Protein AF-L7CMK2-F1 (afdb_monomer_lite)

Radius of gyration: 19.4 Å; chains: 1; bounding box: 48×38×44 Å

Structure (mmCIF, N/CA/C/O backbone):
data_AF-L7CMK2-F1
#
_entry.id   AF-L7CMK2-F1
#
loop_
_atom_site.group_PDB
_atom_site.id
_atom_site.type_symbol
_atom_site.label_atom_id
_atom_site.label_alt_id
_atom_site.label_comp_id
_atom_site.label_asym_id
_atom_site.label_entity_id
_atom_site.label_seq_id
_atom_site.pdbx_PDB_ins_code
_atom_site.Cartn_x
_atom_site.Cartn_y
_atom_site.Cartn_z
_atom_site.occupancy
_atom_site.B_iso_or_equiv
_atom_site.auth_seq_id
_atom_site.auth_comp_id
_atom_site.auth_asym_id
_atom_site.auth_atom_id
_atom_site.pdbx_PDB_model_num
ATOM 1 N N . MET A 1 1 ? -21.689 -16.657 1.204 1.00 77.81 1 MET A N 1
ATOM 2 C CA . MET A 1 1 ? -20.597 -16.167 0.329 1.00 77.81 1 MET A CA 1
ATOM 3 C C . MET A 1 1 ? -19.697 -17.302 -0.159 1.00 77.81 1 MET A C 1
ATOM 5 O O . MET A 1 1 ? -19.599 -17.472 -1.362 1.00 77.81 1 MET A O 1
ATOM 9 N N . ARG A 1 2 ? -19.128 -18.139 0.726 1.00 84.31 2 ARG A N 1
ATOM 10 C CA . ARG A 1 2 ? -18.333 -19.327 0.337 1.00 84.31 2 ARG A CA 1
ATOM 11 C C . ARG A 1 2 ? -19.080 -20.311 -0.582 1.00 84.31 2 ARG A C 1
ATOM 13 O O . ARG A 1 2 ? -18.672 -20.472 -1.722 1.00 84.31 2 ARG A O 1
ATOM 20 N N . ALA A 1 3 ? -20.240 -20.811 -0.151 1.00 88.56 3 ALA A N 1
ATOM 21 C CA . ALA A 1 3 ? -21.099 -21.696 -0.957 1.00 88.56 3 ALA A CA 1
ATOM 22 C C . ALA A 1 3 ? -21.624 -21.067 -2.269 1.00 88.56 3 ALA A C 1
ATOM 24 O O . ALA A 1 3 ? -22.120 -21.768 -3.140 1.00 88.56 3 ALA A O 1
ATOM 25 N N . PHE A 1 4 ? -21.535 -19.739 -2.407 1.00 92.62 4 PHE A N 1
ATOM 26 C CA . PHE A 1 4 ? -21.889 -19.044 -3.645 1.00 92.62 4 PHE A CA 1
ATOM 27 C C . PHE A 1 4 ? -20.710 -18.997 -4.628 1.00 92.62 4 PHE A C 1
ATOM 29 O O . PHE A 1 4 ? -20.914 -19.166 -5.822 1.00 92.62 4 PHE A O 1
ATOM 36 N N . LEU A 1 5 ? -19.481 -18.781 -4.139 1.00 92.25 5 LEU A N 1
ATOM 37 C CA . LEU A 1 5 ? -18.285 -18.691 -4.986 1.00 92.25 5 LEU A CA 1
ATOM 38 C C . LEU A 1 5 ? -17.765 -20.053 -5.442 1.00 92.25 5 LEU A C 1
ATOM 40 O O . LEU A 1 5 ? -17.245 -20.149 -6.549 1.00 92.25 5 LEU A O 1
ATOM 44 N N . GLU A 1 6 ? -17.915 -21.083 -4.610 1.00 90.44 6 GLU A N 1
ATOM 45 C CA . GLU A 1 6 ? -17.432 -22.442 -4.878 1.00 90.44 6 GLU A CA 1
ATOM 46 C C . GLU A 1 6 ? -17.850 -22.991 -6.258 1.00 90.44 6 GLU A C 1
ATOM 48 O O . GLU A 1 6 ? -16.964 -23.401 -7.007 1.00 90.44 6 GLU A O 1
ATOM 53 N N . PRO A 1 7 ? -19.132 -22.925 -6.676 1.00 95.06 7 PRO A N 1
ATOM 54 C CA . PRO A 1 7 ? -19.523 -23.391 -8.008 1.00 95.06 7 PRO A CA 1
ATOM 55 C C . PRO A 1 7 ? -19.153 -22.433 -9.157 1.00 95.06 7 PRO A C 1
ATOM 57 O O . PRO A 1 7 ? -19.268 -22.822 -10.316 1.00 95.06 7 PRO A O 1
ATOM 60 N N . ILE A 1 8 ? -18.747 -21.187 -8.878 1.00 96.00 8 ILE A N 1
ATOM 61 C CA . ILE A 1 8 ? -18.506 -20.148 -9.900 1.00 96.00 8 ILE A CA 1
ATOM 62 C C . ILE A 1 8 ? -17.019 -20.045 -10.254 1.00 96.00 8 ILE A C 1
ATOM 64 O O . ILE A 1 8 ? -16.667 -19.931 -11.428 1.00 96.00 8 ILE A O 1
ATOM 68 N N . ASN A 1 9 ? -16.138 -20.023 -9.250 1.00 95.94 9 ASN A N 1
ATOM 69 C CA . ASN A 1 9 ? -14.704 -19.832 -9.449 1.00 95.94 9 ASN A CA 1
ATOM 70 C C . ASN A 1 9 ? -13.893 -20.385 -8.264 1.00 95.94 9 ASN A C 1
ATOM 72 O O . ASN A 1 9 ? -13.937 -19.849 -7.153 1.00 95.94 9 ASN A O 1
ATOM 76 N N . ALA A 1 10 ? -13.094 -21.420 -8.536 1.00 93.81 10 ALA A N 1
ATOM 77 C CA . ALA A 1 10 ? -12.301 -22.116 -7.525 1.00 93.81 10 ALA A CA 1
ATOM 78 C C . ALA A 1 10 ? -11.193 -21.243 -6.903 1.00 93.81 10 ALA A C 1
ATOM 80 O O . ALA A 1 10 ? -10.934 -21.347 -5.705 1.00 93.81 10 ALA A O 1
ATOM 81 N N . GLU A 1 11 ? -10.563 -20.359 -7.682 1.00 92.81 11 GLU A N 1
ATOM 82 C CA . GLU A 1 11 ? -9.520 -19.459 -7.173 1.00 92.81 11 GLU A CA 1
ATOM 83 C C . GLU A 1 11 ? -10.122 -18.341 -6.319 1.00 92.81 11 GLU A C 1
ATOM 85 O O . GLU A 1 11 ? -9.614 -18.056 -5.240 1.00 92.81 11 GLU A O 1
ATOM 90 N N . ALA A 1 12 ? -11.264 -17.773 -6.722 1.00 91.62 12 ALA A N 1
ATOM 91 C CA . ALA A 1 12 ? -11.967 -16.783 -5.903 1.00 91.62 12 ALA A CA 1
ATOM 92 C C . ALA A 1 12 ? -12.431 -17.376 -4.562 1.00 91.62 12 ALA A C 1
ATOM 94 O O . ALA A 1 12 ? -12.341 -16.718 -3.524 1.00 91.62 12 ALA A O 1
ATOM 95 N N . TYR A 1 13 ? -12.900 -18.630 -4.571 1.00 93.06 13 TYR A N 1
ATOM 96 C CA . TYR A 1 13 ? -13.199 -19.370 -3.348 1.00 93.06 13 TYR A CA 1
ATOM 97 C C . TYR A 1 13 ? -11.949 -19.544 -2.476 1.00 93.06 13 TYR A C 1
ATOM 99 O O . TYR A 1 13 ? -12.004 -19.249 -1.280 1.00 93.06 13 TYR A O 1
ATOM 107 N N . ARG A 1 14 ? -10.822 -19.968 -3.067 1.00 92.44 14 ARG A N 1
ATOM 108 C CA . ARG A 1 14 ? -9.560 -20.169 -2.344 1.00 92.44 14 ARG A CA 1
ATOM 109 C C . ARG A 1 14 ? -9.050 -18.869 -1.725 1.00 92.44 14 ARG A C 1
ATOM 111 O O . ARG A 1 14 ? -8.757 -18.870 -0.537 1.00 92.44 14 ARG A O 1
ATOM 118 N N . SER A 1 15 ? -9.043 -17.761 -2.467 1.00 90.31 15 SER A N 1
ATOM 119 C CA . SER A 1 15 ? -8.653 -16.447 -1.939 1.00 90.31 15 SER A CA 1
ATOM 120 C C . SER A 1 15 ? -9.577 -15.966 -0.818 1.00 90.31 15 SER A C 1
ATOM 122 O O . SER A 1 15 ? -9.099 -15.429 0.177 1.00 90.31 15 SER A O 1
ATOM 124 N N . LEU A 1 16 ? -10.898 -16.172 -0.930 1.00 90.44 16 LEU A N 1
ATOM 125 C CA . LEU A 1 16 ? -11.824 -15.830 0.157 1.00 90.44 16 LEU A CA 1
ATOM 126 C C . LEU A 1 16 ? -11.582 -16.696 1.401 1.00 90.44 16 LEU A C 1
ATOM 128 O O . LEU A 1 16 ? -11.745 -16.226 2.526 1.00 90.44 16 LEU A O 1
ATOM 132 N N . HIS A 1 17 ? -11.254 -17.972 1.204 1.00 90.38 17 HIS A N 1
ATOM 133 C CA . HIS A 1 17 ? -10.956 -18.886 2.297 1.00 90.38 17 HIS A CA 1
ATOM 134 C C . HIS A 1 17 ? -9.641 -18.524 2.995 1.00 90.38 17 HIS A C 1
ATOM 136 O O . HIS A 1 17 ? -9.636 -18.438 4.218 1.00 90.38 17 HIS A O 1
ATOM 142 N N . GLU A 1 18 ? -8.585 -18.242 2.227 1.00 90.12 18 GLU A N 1
ATOM 143 C CA . GLU A 1 18 ? -7.277 -17.788 2.715 1.00 90.12 18 GLU A CA 1
ATOM 144 C C . GLU A 1 18 ? -7.386 -16.478 3.501 1.00 90.12 18 GLU A C 1
ATOM 146 O O . GLU A 1 18 ? -6.865 -16.386 4.606 1.00 90.12 18 GLU A O 1
ATOM 151 N N . ALA A 1 19 ? -8.113 -15.489 2.971 1.00 89.06 19 ALA A N 1
ATOM 152 C CA . ALA A 1 19 ? -8.280 -14.200 3.637 1.00 89.06 19 ALA A CA 1
ATOM 153 C C . ALA A 1 19 ? -9.063 -14.298 4.957 1.00 89.06 19 ALA A C 1
ATOM 155 O O . ALA A 1 19 ? -8.867 -13.468 5.838 1.00 89.06 19 ALA A O 1
ATOM 156 N N . GLY A 1 20 ? -9.971 -15.273 5.091 1.00 88.69 20 GLY A N 1
ATOM 157 C CA . GLY A 1 20 ? -10.660 -15.593 6.343 1.00 88.69 20 GLY A CA 1
ATOM 158 C C . GLY A 1 20 ? -11.156 -14.372 7.129 1.00 88.69 20 GLY A C 1
ATOM 159 O O . GLY A 1 20 ? -11.995 -13.600 6.658 1.00 88.69 20 GLY A O 1
ATOM 160 N N . ASP A 1 21 ? -10.636 -14.230 8.347 1.00 86.00 21 ASP A N 1
ATOM 161 C CA . ASP A 1 21 ? -10.965 -13.151 9.278 1.00 86.00 21 ASP A CA 1
ATOM 162 C C . ASP A 1 21 ? -10.253 -11.826 8.980 1.00 86.00 21 ASP A C 1
ATOM 164 O O . ASP A 1 21 ? -10.763 -10.762 9.354 1.00 86.00 21 ASP A O 1
ATOM 168 N N . ASP A 1 22 ? -9.137 -11.867 8.249 1.00 85.88 22 ASP A N 1
ATOM 169 C CA . ASP A 1 22 ? -8.373 -10.677 7.867 1.00 85.88 22 ASP A CA 1
ATOM 170 C C . ASP A 1 22 ? -9.195 -9.759 6.959 1.00 85.88 22 ASP A C 1
ATOM 172 O O . ASP A 1 22 ? -9.088 -8.533 7.039 1.00 85.88 22 ASP A O 1
ATOM 176 N N . LEU A 1 23 ? -10.114 -10.332 6.169 1.00 87.44 23 LEU A N 1
ATOM 177 C CA . LEU A 1 23 ? -11.051 -9.577 5.333 1.00 87.44 23 LEU A CA 1
ATOM 178 C C . LEU A 1 23 ? -11.913 -8.597 6.152 1.00 87.44 23 LEU A C 1
ATOM 180 O O . LEU A 1 23 ? -12.304 -7.540 5.657 1.00 87.44 23 LEU A O 1
ATOM 184 N N . LEU A 1 24 ? -12.213 -8.941 7.408 1.00 88.06 24 LEU A N 1
ATOM 185 C CA . LEU A 1 24 ? -13.028 -8.131 8.316 1.00 88.06 24 LEU A CA 1
ATOM 186 C C . LEU A 1 24 ? -12.192 -7.403 9.376 1.00 88.06 24 LEU A C 1
ATOM 188 O O . LEU A 1 24 ? -12.764 -6.685 10.199 1.00 88.06 24 LEU A O 1
ATOM 192 N N . ALA A 1 25 ? -10.863 -7.538 9.363 1.00 88.56 25 ALA A N 1
ATOM 193 C CA . ALA A 1 25 ? -9.992 -7.002 10.406 1.00 88.56 25 ALA A CA 1
ATOM 194 C C . ALA A 1 25 ? -10.195 -5.496 10.619 1.00 88.56 25 ALA A C 1
ATOM 196 O O . ALA A 1 25 ? -10.406 -5.056 11.748 1.00 88.56 25 ALA A O 1
ATOM 197 N N . LEU A 1 26 ? -10.239 -4.701 9.542 1.00 88.88 26 LEU A N 1
ATOM 198 C CA . LEU A 1 26 ? -10.452 -3.255 9.662 1.00 88.88 26 LEU A CA 1
ATOM 199 C C . LEU A 1 26 ? -11.821 -2.916 10.273 1.00 88.88 26 LEU A C 1
ATOM 201 O O . LEU A 1 26 ? -11.921 -1.993 11.080 1.00 88.88 26 LEU A O 1
ATOM 205 N N . HIS A 1 27 ? -12.864 -3.677 9.933 1.00 88.62 27 HIS A N 1
ATOM 206 C CA . HIS A 1 27 ? -14.195 -3.499 10.515 1.00 88.62 27 HIS A CA 1
ATOM 207 C C . HIS A 1 27 ? -14.213 -3.829 12.012 1.00 88.62 27 HIS A C 1
ATOM 209 O O . HIS A 1 27 ? -14.848 -3.119 12.791 1.00 88.62 27 HIS A O 1
ATOM 215 N N . ARG A 1 28 ? -13.463 -4.855 12.429 1.00 89.56 28 ARG A N 1
ATOM 216 C CA . ARG A 1 28 ? -13.341 -5.273 13.835 1.00 89.56 28 ARG A CA 1
ATOM 217 C C . ARG A 1 28 ? -12.590 -4.259 14.707 1.00 89.56 28 ARG A C 1
ATOM 219 O O . ARG A 1 28 ? -12.788 -4.244 15.918 1.00 89.56 28 ARG A O 1
ATOM 226 N N . LEU A 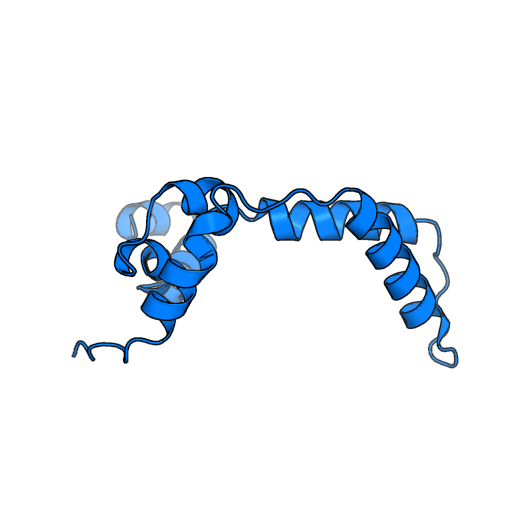1 29 ? -11.778 -3.370 14.125 1.00 89.94 29 LEU A N 1
ATOM 227 C CA . LEU A 1 29 ? -11.059 -2.330 14.879 1.00 89.94 29 LEU A CA 1
ATOM 228 C C . LEU A 1 29 ? -11.973 -1.230 15.444 1.00 89.94 29 LEU A C 1
ATOM 230 O O . LEU A 1 29 ? -11.529 -0.487 16.327 1.00 89.94 29 LEU A O 1
ATOM 234 N N . ASN A 1 30 ? -13.227 -1.155 14.974 1.00 87.19 30 ASN A N 1
ATOM 235 C CA . ASN A 1 30 ? -14.252 -0.200 15.406 1.00 87.19 30 ASN A CA 1
ATOM 236 C C . ASN A 1 30 ? -13.773 1.267 15.360 1.00 87.19 30 ASN A C 1
ATOM 238 O O . ASN A 1 30 ? -13.964 2.046 16.295 1.00 87.19 30 ASN A O 1
ATOM 242 N N . VAL A 1 31 ? -13.091 1.628 14.271 1.00 87.81 31 VAL A N 1
ATOM 243 C CA . VAL A 1 31 ? -12.614 2.990 13.989 1.00 87.81 31 VAL A CA 1
ATOM 244 C C . VAL A 1 31 ? -13.617 3.744 13.103 1.00 87.81 31 VAL A C 1
ATOM 246 O O . VAL A 1 31 ? -14.429 3.109 12.427 1.00 87.81 31 VAL A O 1
ATOM 249 N N . PRO A 1 32 ? -13.574 5.090 13.050 1.00 87.94 32 PRO A N 1
ATOM 250 C CA . PRO A 1 32 ? -14.456 5.858 12.176 1.00 87.94 32 PRO A CA 1
ATOM 251 C C . PRO A 1 32 ? -14.389 5.406 10.710 1.00 87.94 32 PRO A C 1
ATOM 253 O O . PRO A 1 32 ? -13.312 5.281 10.122 1.00 87.94 32 PRO A O 1
ATOM 256 N N . SER A 1 33 ? -15.557 5.246 10.085 1.00 89.25 33 SER A N 1
ATOM 257 C CA . SER A 1 33 ? -15.691 4.762 8.702 1.00 89.25 33 SER A CA 1
ATOM 258 C C . SER A 1 33 ? -15.117 5.714 7.644 1.00 89.25 33 SER A C 1
ATOM 260 O O . SER A 1 33 ? -14.971 5.343 6.482 1.00 89.25 33 SER A O 1
ATOM 262 N N . THR A 1 34 ? -14.727 6.931 8.027 1.00 90.75 34 THR A N 1
ATOM 263 C CA . THR A 1 34 ? -14.071 7.910 7.145 1.00 90.75 34 THR A CA 1
ATOM 264 C C . THR A 1 34 ? -12.748 7.398 6.568 1.00 90.75 34 THR A C 1
ATOM 266 O O . THR A 1 34 ? -12.410 7.753 5.432 1.00 90.75 34 THR A O 1
ATOM 269 N N . LEU A 1 35 ? -12.049 6.522 7.302 1.00 91.44 35 LEU A N 1
ATOM 270 C CA . LEU A 1 35 ? -10.827 5.841 6.862 1.00 91.44 35 LEU A CA 1
ATOM 271 C C . LEU A 1 35 ? -11.108 4.728 5.836 1.00 91.44 35 LEU A C 1
ATOM 273 O O . LEU A 1 35 ? -10.267 4.464 4.973 1.00 91.44 35 LEU A O 1
ATOM 277 N N . HIS A 1 36 ? -12.299 4.111 5.869 1.00 90.88 36 HIS A N 1
ATOM 278 C CA . HIS A 1 36 ? -12.656 2.983 4.998 1.00 90.88 36 HIS A CA 1
ATOM 279 C C . HIS A 1 36 ? -12.543 3.335 3.515 1.00 90.88 36 HIS A C 1
ATOM 281 O O . HIS A 1 36 ? -12.089 2.512 2.727 1.00 90.88 36 HIS A O 1
ATOM 287 N N . ARG A 1 37 ? -12.874 4.577 3.132 1.00 90.62 37 ARG A N 1
ATOM 288 C CA . ARG A 1 37 ? -12.770 5.042 1.739 1.00 90.62 37 ARG A CA 1
ATOM 289 C C . ARG A 1 37 ? -11.374 4.833 1.147 1.00 90.62 37 ARG A C 1
ATOM 291 O O . ARG A 1 37 ? -11.257 4.612 -0.051 1.00 90.62 37 ARG A O 1
ATOM 298 N N . SER A 1 38 ? -10.328 4.975 1.960 1.00 91.19 38 SER A N 1
ATOM 299 C CA . SER A 1 38 ? -8.946 4.766 1.518 1.00 91.19 38 SER A CA 1
ATOM 300 C C . SER A 1 38 ? -8.463 3.350 1.827 1.00 91.19 38 SER A C 1
ATOM 302 O O . SER A 1 38 ? -7.877 2.728 0.950 1.00 91.19 38 SER A O 1
ATOM 304 N N . LEU A 1 39 ? -8.739 2.839 3.032 1.00 91.38 39 LEU A N 1
ATOM 305 C CA . LEU A 1 39 ? -8.157 1.591 3.542 1.00 91.38 39 LEU A CA 1
ATOM 306 C C . LEU A 1 39 ? -8.859 0.306 3.074 1.00 91.38 39 LEU A C 1
ATOM 308 O O . LEU A 1 39 ? -8.223 -0.738 3.059 1.00 91.38 39 LEU A O 1
ATOM 312 N N . LEU A 1 40 ? -10.134 0.364 2.672 1.00 90.75 40 LEU A N 1
ATOM 313 C CA . LEU A 1 40 ? -10.843 -0.776 2.059 1.00 90.75 40 LEU A CA 1
ATOM 314 C C . LEU A 1 40 ? -10.745 -0.781 0.530 1.00 90.75 40 LEU A C 1
ATOM 316 O O . LEU A 1 40 ? -11.421 -1.557 -0.138 1.00 90.75 40 LEU A O 1
ATOM 320 N N . SER A 1 41 ? -9.938 0.115 -0.035 1.00 89.19 41 SER A N 1
ATOM 321 C CA . SER A 1 41 ? -9.682 0.170 -1.468 1.00 89.19 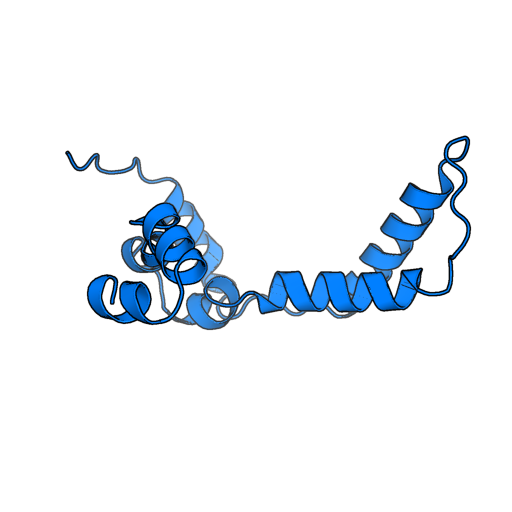41 SER A CA 1
ATOM 322 C C . SER A 1 41 ? -8.213 -0.102 -1.742 1.00 89.19 41 SER A C 1
ATOM 324 O O . SER A 1 41 ? -7.339 0.306 -0.981 1.00 89.19 41 SER A O 1
ATOM 326 N N . THR A 1 42 ? -7.926 -0.690 -2.892 1.00 90.88 42 THR A N 1
ATOM 327 C CA . THR A 1 42 ? -6.563 -0.868 -3.401 1.00 90.88 42 THR A CA 1
ATOM 328 C C . THR A 1 42 ? -6.033 0.382 -4.109 1.00 90.88 42 THR A C 1
ATOM 330 O O . THR A 1 42 ? -4.868 0.422 -4.496 1.00 90.88 42 THR A O 1
ATOM 333 N N . ASN A 1 43 ? -6.838 1.449 -4.216 1.00 90.69 43 ASN A N 1
ATOM 334 C CA . ASN A 1 43 ? -6.515 2.668 -4.964 1.00 90.69 43 ASN A CA 1
ATOM 335 C C . ASN A 1 43 ? -5.171 3.295 -4.581 1.00 90.69 43 ASN A C 1
ATOM 337 O O . ASN A 1 43 ? -4.484 3.822 -5.453 1.00 90.69 43 ASN A O 1
ATOM 341 N N . ALA A 1 44 ? -4.802 3.298 -3.297 1.00 90.69 44 ALA A N 1
ATOM 342 C CA . ALA A 1 44 ? -3.534 3.881 -2.854 1.00 90.69 44 ALA A CA 1
ATOM 343 C C . ALA A 1 44 ? -2.324 3.119 -3.426 1.00 90.69 44 ALA A C 1
ATOM 345 O O . ALA A 1 44 ? -1.326 3.729 -3.805 1.00 90.69 44 ALA A O 1
ATOM 346 N N . ILE A 1 45 ? -2.442 1.797 -3.547 1.00 92.62 45 ILE A N 1
ATOM 347 C CA . ILE A 1 45 ? -1.400 0.912 -4.071 1.00 92.62 45 ILE A CA 1
ATOM 348 C C . ILE A 1 45 ? -1.423 0.937 -5.605 1.00 92.62 45 ILE A C 1
ATOM 350 O O . ILE A 1 45 ? -0.403 1.183 -6.249 1.00 92.62 45 ILE A O 1
ATOM 354 N N . GLU A 1 46 ? -2.603 0.764 -6.200 1.00 94.50 46 GLU A N 1
ATOM 355 C CA . GLU A 1 46 ? -2.789 0.697 -7.651 1.00 94.50 46 GLU A CA 1
ATOM 356 C C . GLU A 1 46 ? -2.413 2.000 -8.353 1.00 94.50 46 GLU A C 1
ATOM 358 O O . GLU A 1 46 ? -1.671 1.969 -9.334 1.00 94.50 46 GLU A O 1
ATOM 363 N N . ASN A 1 47 ? -2.860 3.156 -7.845 1.00 93.25 47 ASN A N 1
ATOM 364 C CA . ASN A 1 47 ? -2.514 4.442 -8.456 1.00 93.25 47 ASN A CA 1
ATOM 365 C C . ASN A 1 47 ? -1.014 4.731 -8.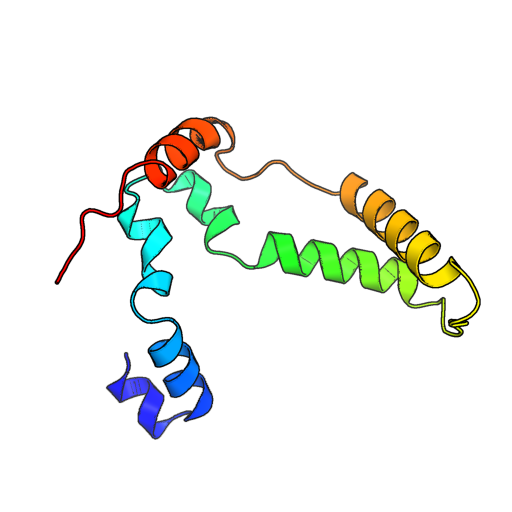351 1.00 93.25 47 ASN A C 1
ATOM 367 O O . ASN A 1 47 ? -0.431 5.265 -9.297 1.00 93.25 47 ASN A O 1
ATOM 371 N N . SER A 1 48 ? -0.385 4.359 -7.233 1.00 93.88 48 SER A N 1
ATOM 372 C CA . SER A 1 48 ? 1.062 4.496 -7.053 1.00 93.88 48 SER A CA 1
ATOM 373 C C . SER A 1 48 ? 1.807 3.677 -8.104 1.00 93.88 48 SER A C 1
ATOM 375 O O . SER A 1 48 ? 2.564 4.242 -8.895 1.00 93.88 48 SER A O 1
ATOM 377 N N . PHE A 1 49 ? 1.510 2.378 -8.219 1.00 94.75 49 PHE A N 1
ATOM 378 C CA . PHE A 1 49 ? 2.151 1.520 -9.219 1.00 94.75 49 PHE A CA 1
ATOM 379 C C . PHE A 1 49 ? 1.833 1.922 -10.658 1.00 94.75 49 PHE A C 1
ATOM 381 O O . PHE A 1 49 ? 2.716 1.859 -11.514 1.00 94.75 49 PHE A O 1
ATOM 388 N N . LEU A 1 50 ? 0.608 2.362 -10.948 1.00 95.25 50 LEU A N 1
ATOM 389 C CA . LEU A 1 50 ? 0.227 2.847 -12.272 1.00 95.25 50 LEU A CA 1
ATOM 390 C C . LEU A 1 50 ? 1.087 4.045 -12.691 1.00 95.25 50 LEU A C 1
ATOM 392 O O . LEU A 1 50 ? 1.617 4.071 -13.804 1.00 95.25 50 LEU A O 1
ATOM 396 N N . ASN A 1 51 ? 1.258 5.022 -11.800 1.00 95.25 51 ASN A N 1
ATOM 397 C CA . ASN A 1 51 ? 2.062 6.209 -12.078 1.00 95.25 51 ASN A CA 1
ATOM 398 C C . ASN A 1 51 ? 3.555 5.876 -12.185 1.00 95.25 51 ASN A C 1
ATOM 400 O O . ASN A 1 51 ? 4.204 6.318 -13.135 1.00 95.25 51 ASN A O 1
ATOM 404 N N . THR A 1 52 ? 4.084 5.031 -11.296 1.00 96.00 52 THR A N 1
ATOM 405 C CA . THR A 1 52 ? 5.468 4.544 -11.380 1.00 96.00 52 THR A CA 1
ATOM 406 C C . THR A 1 52 ? 5.721 3.812 -12.702 1.00 96.00 52 THR A C 1
ATOM 408 O O . THR A 1 52 ? 6.676 4.131 -13.411 1.00 96.00 52 THR A O 1
ATOM 411 N N . ARG A 1 53 ? 4.831 2.897 -13.112 1.00 95.06 53 ARG A N 1
ATOM 412 C CA . ARG A 1 53 ? 4.938 2.171 -14.393 1.00 95.06 53 ARG A CA 1
ATOM 413 C C . ARG A 1 53 ? 4.925 3.105 -15.598 1.00 95.06 53 ARG A C 1
ATOM 415 O O . ARG A 1 53 ? 5.689 2.881 -16.531 1.00 95.06 53 ARG A O 1
ATOM 422 N N . ARG A 1 54 ? 4.111 4.166 -15.587 1.00 94.38 54 ARG A N 1
ATOM 423 C CA . ARG A 1 54 ? 4.105 5.173 -16.667 1.00 94.38 54 ARG A CA 1
ATOM 424 C C . ARG A 1 54 ? 5.454 5.879 -16.811 1.00 94.38 54 ARG A C 1
ATOM 426 O O . ARG A 1 54 ? 5.870 6.143 -17.934 1.00 94.38 54 ARG A O 1
ATOM 433 N N . LYS A 1 55 ? 6.142 6.160 -15.699 1.00 93.81 55 LYS A N 1
ATOM 434 C CA . LYS A 1 55 ? 7.471 6.797 -15.702 1.00 93.81 55 LYS A CA 1
ATOM 435 C C . LYS A 1 55 ? 8.570 5.829 -16.150 1.00 93.81 55 LYS A C 1
ATOM 437 O O . LYS A 1 55 ? 9.458 6.226 -16.895 1.00 93.81 55 LYS A O 1
ATOM 442 N N . LEU A 1 56 ? 8.474 4.559 -15.758 1.00 94.75 56 LEU A N 1
ATOM 443 C CA . LEU A 1 56 ? 9.435 3.515 -16.134 1.00 94.75 56 LEU A CA 1
ATOM 444 C C . LEU A 1 56 ? 9.216 2.941 -17.540 1.00 94.75 56 LEU A C 1
ATOM 446 O O . LEU A 1 56 ? 10.142 2.380 -18.111 1.00 94.75 56 LEU A O 1
ATOM 450 N N . GLY A 1 57 ? 8.023 3.080 -18.124 1.00 93.06 57 GLY A N 1
ATOM 451 C CA . GLY A 1 57 ? 7.612 2.341 -19.325 1.00 93.06 57 GLY A CA 1
ATOM 452 C C . GLY A 1 57 ? 8.434 2.590 -20.596 1.00 93.06 57 GLY A C 1
ATOM 453 O O . GLY A 1 57 ? 8.311 1.827 -21.549 1.00 93.06 57 GLY A O 1
ATOM 454 N N . ARG A 1 58 ? 9.276 3.632 -20.629 1.00 90.81 58 ARG A N 1
ATOM 455 C CA . ARG A 1 58 ? 10.208 3.902 -21.744 1.00 90.81 58 ARG A CA 1
ATOM 456 C C . ARG A 1 58 ? 11.633 3.402 -21.482 1.00 90.81 58 ARG A C 1
ATOM 458 O O . ARG A 1 58 ? 12.454 3.412 -22.394 1.00 90.81 58 ARG A O 1
ATOM 465 N N . VAL A 1 59 ? 11.930 2.965 -20.261 1.00 92.56 59 VAL A N 1
ATOM 466 C CA . VAL A 1 59 ? 13.219 2.390 -19.868 1.00 92.56 59 VAL A CA 1
ATOM 467 C C . VAL A 1 59 ? 13.138 0.886 -20.098 1.00 92.56 59 VAL A C 1
ATOM 469 O O . VAL A 1 59 ? 12.653 0.135 -19.261 1.00 92.56 59 VAL A O 1
ATOM 472 N N . THR A 1 60 ? 13.558 0.444 -21.280 1.00 91.81 60 THR A N 1
ATOM 473 C CA . THR A 1 60 ? 13.385 -0.951 -21.723 1.00 91.81 60 THR A CA 1
ATOM 474 C C . THR A 1 60 ? 14.630 -1.813 -21.539 1.00 91.81 60 THR A C 1
ATOM 476 O O . THR A 1 60 ? 14.562 -3.030 -21.690 1.00 91.81 60 THR A O 1
ATOM 479 N N . ARG A 1 61 ? 15.773 -1.206 -21.204 1.00 93.06 61 ARG A N 1
ATOM 480 C CA . ARG A 1 61 ? 17.047 -1.907 -21.026 1.00 93.06 61 ARG A CA 1
ATOM 481 C C . ARG A 1 61 ? 17.598 -1.670 -19.628 1.00 93.06 61 ARG A C 1
ATOM 483 O O . ARG A 1 61 ? 18.224 -0.645 -19.370 1.00 93.06 61 ARG A O 1
ATOM 490 N N . PHE A 1 62 ? 17.411 -2.655 -18.759 1.00 94.00 62 PHE A N 1
ATOM 491 C CA . PHE A 1 62 ? 18.037 -2.704 -17.443 1.00 94.00 62 PHE A CA 1
ATOM 492 C C . PHE A 1 62 ? 19.304 -3.557 -17.499 1.00 94.00 62 PHE A C 1
ATOM 494 O O . PHE A 1 62 ? 19.343 -4.582 -18.177 1.00 94.00 62 PHE A O 1
ATOM 501 N N . ARG A 1 63 ? 20.351 -3.101 -16.813 1.00 95.12 63 ARG A N 1
ATOM 502 C CA . ARG A 1 63 ? 21.648 -3.774 -16.721 1.00 95.12 63 ARG A CA 1
ATOM 503 C C . ARG A 1 63 ? 21.888 -4.158 -15.270 1.00 95.12 63 ARG A C 1
ATOM 505 O O . ARG A 1 63 ? 21.923 -3.265 -14.422 1.00 95.12 63 ARG A O 1
ATOM 512 N N . ALA A 1 64 ? 22.001 -5.456 -15.001 1.00 93.62 64 ALA A N 1
ATOM 513 C CA . ALA A 1 64 ? 22.111 -5.998 -13.646 1.00 93.62 64 ALA A CA 1
ATOM 514 C C . ALA A 1 64 ? 23.397 -5.543 -12.938 1.00 93.62 64 ALA A C 1
ATOM 516 O O . ALA A 1 64 ? 23.424 -5.398 -11.723 1.00 93.62 64 ALA A O 1
ATOM 517 N N . GLU A 1 65 ? 24.441 -5.254 -13.712 1.00 96.94 65 GLU A N 1
ATOM 518 C CA . GLU A 1 65 ? 25.726 -4.735 -13.255 1.00 96.94 65 GLU A CA 1
ATOM 519 C C . GLU A 1 65 ? 25.702 -3.242 -12.868 1.00 96.94 65 GLU A C 1
ATOM 521 O O . GLU A 1 65 ? 26.730 -2.686 -12.489 1.00 96.94 65 GLU A O 1
ATOM 526 N N . THR A 1 66 ? 24.550 -2.568 -12.971 1.00 96.12 66 THR A N 1
ATOM 527 C CA . THR A 1 66 ? 24.397 -1.140 -12.653 1.00 96.12 66 THR A CA 1
ATOM 528 C C . THR A 1 66 ? 23.297 -0.904 -11.622 1.00 96.12 66 THR A C 1
ATOM 530 O O . THR A 1 66 ? 22.348 -1.673 -11.510 1.00 96.12 66 THR A O 1
ATOM 533 N N . ASP A 1 67 ? 23.350 0.237 -10.940 1.00 96.44 67 ASP A N 1
ATOM 534 C CA . ASP A 1 67 ? 22.305 0.692 -10.014 1.00 96.44 67 ASP A CA 1
ATOM 535 C C . ASP A 1 67 ? 21.131 1.416 -10.712 1.00 96.44 67 ASP A C 1
ATOM 537 O O . ASP A 1 67 ? 20.244 1.972 -10.057 1.00 96.44 67 ASP A O 1
ATOM 541 N N . GLN A 1 68 ? 21.099 1.413 -12.050 1.00 95.31 68 GLN A N 1
ATOM 542 C CA . GLN A 1 68 ? 20.138 2.187 -12.839 1.00 95.31 68 GLN A CA 1
ATOM 543 C C . GLN A 1 68 ? 18.690 1.773 -12.575 1.00 95.31 68 GLN A C 1
ATOM 545 O O . GLN A 1 68 ? 17.817 2.636 -12.554 1.00 95.31 68 GLN A O 1
ATOM 550 N N . ALA A 1 69 ? 18.421 0.486 -12.330 1.00 94.38 69 ALA A N 1
ATOM 551 C CA . ALA A 1 69 ? 17.075 0.020 -11.989 1.00 94.38 69 ALA A CA 1
ATOM 552 C C . ALA A 1 69 ? 16.554 0.697 -10.711 1.00 94.38 69 ALA A C 1
ATOM 554 O O . ALA A 1 69 ? 15.457 1.256 -10.707 1.00 94.38 69 ALA A O 1
ATOM 555 N N . THR A 1 70 ? 17.379 0.728 -9.662 1.00 95.62 70 THR A N 1
ATOM 556 C CA . THR A 1 70 ? 17.059 1.394 -8.396 1.00 95.62 70 THR A CA 1
ATOM 557 C C . THR A 1 70 ? 16.891 2.896 -8.595 1.00 95.6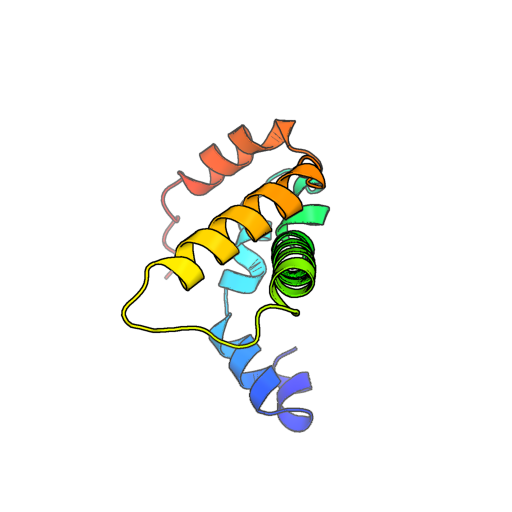2 70 THR A 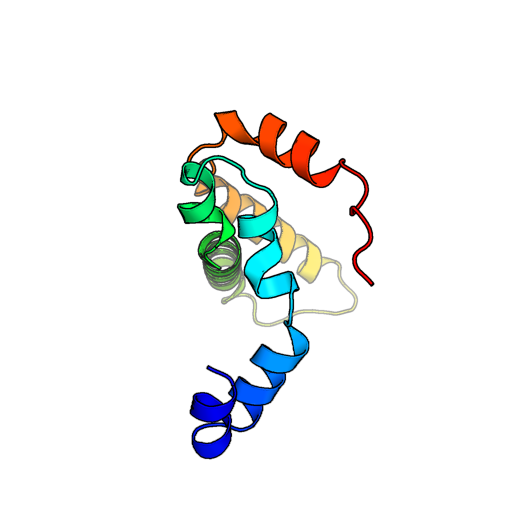C 1
ATOM 559 O O . THR A 1 70 ? 15.894 3.452 -8.148 1.00 95.62 70 THR A O 1
ATOM 562 N N . ARG A 1 71 ? 17.796 3.556 -9.333 1.00 95.81 71 ARG A N 1
ATOM 563 C CA . ARG A 1 71 ? 17.707 5.005 -9.605 1.00 95.81 71 ARG A CA 1
ATOM 564 C C . ARG A 1 71 ? 16.430 5.385 -10.348 1.00 95.81 71 ARG A C 1
ATOM 566 O O . ARG A 1 71 ? 15.762 6.345 -9.967 1.00 95.81 71 ARG A O 1
ATOM 573 N N . TRP A 1 72 ? 16.081 4.633 -11.390 1.00 96.44 72 TRP A N 1
ATOM 574 C CA . TRP A 1 72 ? 14.858 4.857 -12.154 1.00 96.44 72 TRP A CA 1
ATOM 575 C C . TRP A 1 72 ? 13.611 4.620 -11.310 1.00 96.44 72 TRP A C 1
ATOM 577 O O . TRP A 1 72 ? 12.673 5.413 -11.389 1.00 96.44 72 TRP A O 1
ATOM 587 N N . LEU A 1 73 ? 13.607 3.577 -10.476 1.00 95.75 73 LEU A N 1
ATOM 588 C CA . LEU A 1 73 ? 12.516 3.321 -9.541 1.00 95.75 73 LEU A CA 1
ATOM 589 C C . LEU A 1 73 ? 12.374 4.461 -8.524 1.00 95.75 73 LEU A C 1
ATOM 591 O O . LEU A 1 73 ? 11.269 4.969 -8.349 1.00 95.75 73 LEU A O 1
ATOM 595 N N . SER A 1 74 ? 13.473 4.908 -7.911 1.00 96.56 74 SER A N 1
ATOM 596 C CA . SER A 1 74 ? 13.476 6.045 -6.984 1.00 96.56 74 SER A CA 1
ATOM 597 C C . SER A 1 74 ? 12.934 7.309 -7.647 1.00 96.56 74 SER A C 1
ATOM 599 O O . SER A 1 74 ? 12.039 7.946 -7.101 1.00 96.56 74 SER A O 1
ATOM 601 N N . TYR A 1 75 ? 13.405 7.640 -8.853 1.00 96.50 75 TYR A N 1
ATOM 602 C CA . TYR A 1 75 ? 12.878 8.762 -9.632 1.00 96.50 75 TYR A CA 1
ATOM 603 C C . TYR A 1 75 ? 11.369 8.624 -9.885 1.00 96.50 75 TYR A C 1
ATOM 605 O O . TYR A 1 75 ? 10.605 9.554 -9.636 1.00 96.50 75 TYR A O 1
ATOM 613 N N . ALA A 1 76 ? 10.922 7.457 -10.352 1.00 96.38 76 ALA A N 1
ATOM 614 C CA . ALA A 1 76 ? 9.523 7.215 -10.675 1.00 96.38 76 ALA A CA 1
ATOM 615 C C . ALA A 1 76 ? 8.606 7.285 -9.441 1.00 96.38 76 ALA A C 1
ATOM 617 O O . ALA A 1 76 ? 7.471 7.750 -9.558 1.00 96.38 76 ALA A O 1
ATOM 618 N N . LEU A 1 77 ? 9.084 6.848 -8.272 1.00 96.12 77 LEU A N 1
ATOM 619 C CA . LEU A 1 77 ? 8.370 6.962 -6.999 1.00 96.12 77 LEU A CA 1
ATOM 620 C C . LEU A 1 77 ? 8.289 8.415 -6.520 1.00 96.12 77 LEU A C 1
ATOM 622 O O . LEU A 1 77 ? 7.194 8.865 -6.199 1.00 96.12 77 LEU A O 1
ATOM 626 N N . LEU A 1 78 ? 9.394 9.169 -6.564 1.00 96.69 78 LEU A N 1
ATOM 627 C CA . LEU A 1 78 ? 9.407 10.603 -6.228 1.00 96.69 78 LEU A CA 1
ATOM 628 C C . LEU A 1 78 ? 8.473 11.414 -7.137 1.00 96.69 78 LEU A C 1
ATOM 630 O O . LEU A 1 78 ? 7.820 12.361 -6.708 1.00 96.69 78 LEU A O 1
ATOM 634 N N . GLU A 1 79 ? 8.383 11.041 -8.412 1.00 96.06 79 GLU A N 1
ATOM 635 C CA . GLU A 1 79 ? 7.443 11.651 -9.350 1.00 96.06 79 GLU A CA 1
ATOM 636 C C . GLU A 1 79 ? 5.985 11.282 -9.057 1.00 96.06 79 GLU A C 1
ATOM 638 O O . GLU A 1 79 ? 5.104 12.131 -9.197 1.00 96.06 79 GLU A O 1
ATOM 643 N N . ALA A 1 80 ? 5.714 10.035 -8.663 1.00 95.25 80 ALA A N 1
ATOM 644 C CA . ALA A 1 80 ? 4.372 9.598 -8.283 1.00 95.25 80 ALA A CA 1
ATOM 645 C C . ALA A 1 80 ? 3.900 10.278 -6.986 1.00 95.25 80 ALA A C 1
ATOM 647 O O . ALA A 1 80 ? 2.745 10.701 -6.907 1.00 95.25 80 ALA A O 1
ATOM 648 N N . GLU A 1 81 ? 4.804 10.441 -6.016 1.00 95.44 81 GLU A N 1
ATOM 649 C CA . GLU A 1 81 ? 4.544 11.051 -4.708 1.00 95.44 81 GLU A CA 1
ATOM 650 C C . GLU A 1 81 ? 3.966 12.464 -4.820 1.00 95.44 81 GLU A C 1
ATOM 652 O O . GLU A 1 81 ? 3.045 12.822 -4.088 1.00 95.44 81 GLU A O 1
ATOM 657 N N . LYS A 1 82 ? 4.421 13.251 -5.803 1.00 94.94 82 LYS A N 1
ATOM 658 C CA . LYS A 1 82 ? 3.909 14.611 -6.060 1.00 94.94 82 LYS A CA 1
ATOM 659 C C . LYS A 1 82 ? 2.397 14.659 -6.310 1.00 94.94 82 LYS A C 1
ATOM 661 O O . LYS A 1 82 ? 1.781 15.703 -6.120 1.00 94.94 82 LYS A O 1
ATOM 666 N N . GLY A 1 83 ? 1.799 13.554 -6.761 1.00 92.50 83 GLY A N 1
ATOM 667 C CA . GLY A 1 83 ? 0.360 13.433 -6.996 1.00 92.50 83 GLY A CA 1
ATOM 668 C C . GLY A 1 83 ? -0.434 12.883 -5.809 1.00 92.50 83 GLY A C 1
ATOM 669 O O . GLY A 1 83 ? -1.657 12.744 -5.914 1.00 92.50 83 GLY A O 1
ATOM 670 N N . PHE A 1 84 ? 0.221 12.526 -4.702 1.00 93.12 84 PHE A N 1
ATOM 671 C CA . PHE A 1 84 ? -0.446 11.896 -3.571 1.00 93.12 84 PHE A CA 1
ATOM 672 C C . PHE A 1 84 ? -1.356 12.874 -2.838 1.00 93.12 84 PHE A C 1
ATOM 674 O O . PHE A 1 84 ? -1.057 14.050 -2.632 1.00 93.12 84 PHE A O 1
ATOM 681 N N . ARG A 1 85 ? -2.508 12.351 -2.422 1.00 92.25 85 ARG A N 1
ATOM 682 C CA . ARG A 1 85 ? -3.462 13.055 -1.570 1.00 92.25 85 ARG A CA 1
ATOM 683 C C . ARG A 1 85 ? -3.429 12.432 -0.188 1.00 92.25 85 ARG A C 1
ATOM 685 O O . ARG A 1 85 ? -3.136 11.247 -0.039 1.00 92.25 85 ARG A O 1
ATOM 692 N N . ARG A 1 86 ? -3.777 13.225 0.824 1.00 93.31 86 ARG A N 1
ATOM 693 C CA . ARG A 1 86 ? -3.965 12.698 2.176 1.00 93.31 86 ARG A CA 1
ATOM 694 C C . ARG A 1 86 ? -5.049 11.623 2.176 1.00 93.31 86 ARG A C 1
ATOM 696 O O . ARG A 1 86 ? -6.039 11.728 1.451 1.00 93.31 86 ARG A O 1
ATOM 703 N N . ILE A 1 87 ? -4.865 10.630 3.039 1.00 92.62 87 ILE A N 1
ATOM 704 C CA . ILE A 1 87 ? -5.877 9.616 3.329 1.00 92.62 87 ILE A CA 1
ATOM 705 C C . ILE A 1 87 ? -7.171 10.303 3.786 1.00 92.62 87 ILE A C 1
ATOM 707 O O . ILE A 1 87 ? -7.153 11.258 4.570 1.00 92.62 87 ILE A O 1
ATOM 711 N N . SER A 1 88 ? -8.305 9.813 3.292 1.00 93.38 88 SER A N 1
ATOM 712 C CA . SER A 1 88 ? -9.618 10.264 3.755 1.00 93.38 88 SER A CA 1
ATOM 713 C C . SER A 1 88 ? -9.742 10.017 5.258 1.00 93.38 88 SER A C 1
ATOM 715 O O . SER A 1 88 ? -9.516 8.902 5.712 1.00 93.38 88 SER A O 1
ATOM 717 N N . GLY A 1 89 ? -10.081 11.049 6.034 1.00 93.50 89 GLY A N 1
ATOM 718 C CA . GLY A 1 89 ? -10.162 10.929 7.492 1.00 93.50 89 GLY A CA 1
ATOM 719 C C . GLY A 1 89 ? -8.805 10.808 8.194 1.00 93.50 89 GLY A C 1
ATOM 720 O O . GLY A 1 89 ? -8.757 10.284 9.302 1.00 93.50 89 GLY A O 1
ATOM 721 N N . HIS A 1 90 ? -7.707 11.294 7.593 1.00 94.88 90 HIS A N 1
ATOM 722 C CA . HIS A 1 90 ? -6.350 11.179 8.155 1.00 94.88 90 HIS A CA 1
ATOM 723 C C . HIS A 1 90 ? -6.200 11.673 9.609 1.00 94.88 90 HIS A C 1
ATOM 725 O O . HIS A 1 90 ? -5.292 11.238 10.311 1.00 94.88 90 HIS A O 1
ATOM 731 N N . SER A 1 91 ? -7.070 12.571 10.082 1.00 95.75 91 SER A N 1
ATOM 732 C CA . SER A 1 91 ? -7.105 13.023 11.480 1.00 95.75 91 SER A CA 1
ATOM 733 C C . SER A 1 91 ? -7.386 11.894 12.478 1.00 95.75 91 SER A C 1
ATOM 735 O O . SER A 1 91 ? -7.012 12.013 13.638 1.00 95.75 91 SER A O 1
ATOM 737 N N . PHE A 1 92 ? -8.008 10.796 12.036 1.00 94.69 92 PHE A N 1
ATOM 738 C CA . PHE A 1 92 ? -8.318 9.618 12.851 1.00 94.69 92 PHE A CA 1
ATOM 739 C C . PHE A 1 92 ? -7.239 8.527 12.794 1.00 94.69 92 PHE A C 1
ATOM 741 O O . PHE A 1 92 ? -7.397 7.483 13.426 1.00 94.69 92 PHE A O 1
ATOM 748 N N . LEU A 1 93 ? -6.127 8.744 12.078 1.00 94.88 93 LEU A N 1
ATOM 749 C CA . LEU A 1 93 ? -5.009 7.792 12.065 1.00 94.88 93 LEU A CA 1
ATOM 750 C C . LEU A 1 93 ? -4.461 7.477 13.470 1.00 94.88 93 LEU A C 1
ATOM 752 O O . LEU A 1 93 ? -4.204 6.303 13.724 1.00 94.88 93 LEU A O 1
ATOM 756 N N . PRO A 1 94 ? -4.346 8.433 14.417 1.00 94.88 94 PRO A N 1
ATOM 757 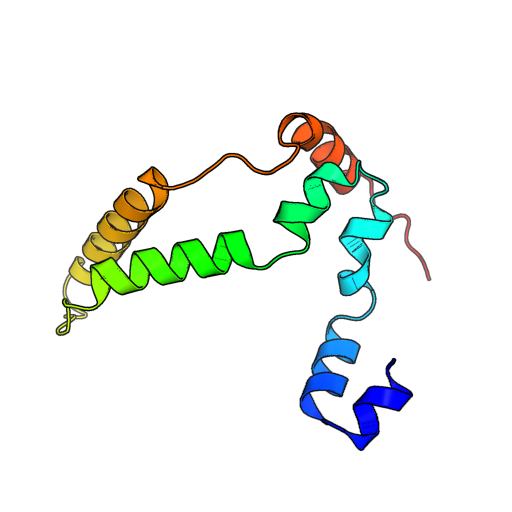C CA . PRO A 1 94 ? -3.950 8.106 15.788 1.00 94.88 94 PRO A CA 1
ATOM 758 C C . PRO A 1 94 ? -4.904 7.117 16.473 1.00 94.88 94 PRO A C 1
ATOM 760 O O . PRO A 1 94 ? -4.454 6.200 17.153 1.00 94.88 94 PRO A O 1
ATOM 763 N N . THR A 1 95 ? -6.217 7.250 16.249 1.00 93.69 95 THR A N 1
ATOM 764 C CA . THR A 1 95 ? -7.224 6.309 16.767 1.00 93.69 95 THR A CA 1
ATOM 765 C C . THR A 1 95 ? -7.046 4.917 16.166 1.00 93.69 95 THR A C 1
ATOM 767 O O . THR A 1 95 ? -7.142 3.927 16.886 1.00 93.69 95 THR A O 1
ATOM 770 N N . LEU A 1 96 ? -6.746 4.834 14.866 1.00 93.62 96 LEU A N 1
ATOM 771 C CA . LEU A 1 96 ? -6.436 3.568 14.202 1.00 93.62 96 LEU A CA 1
ATOM 772 C C . LEU A 1 96 ? -5.169 2.918 14.768 1.00 93.62 96 LEU A C 1
ATOM 774 O O . LEU A 1 96 ? -5.183 1.727 15.059 1.00 93.62 96 LEU A O 1
ATOM 778 N N . ILE A 1 97 ? -4.098 3.687 14.970 1.00 94.31 97 ILE A N 1
ATOM 779 C CA . ILE A 1 97 ? -2.846 3.185 15.556 1.00 94.31 97 ILE A CA 1
ATOM 780 C C . ILE A 1 97 ? -3.096 2.645 16.968 1.00 94.31 97 ILE A C 1
ATOM 782 O O . ILE A 1 97 ? -2.682 1.532 17.279 1.00 94.31 97 ILE A O 1
ATOM 786 N N . ALA A 1 98 ? -3.831 3.388 17.801 1.00 94.12 98 ALA A N 1
ATOM 787 C CA . ALA A 1 98 ? -4.208 2.928 19.134 1.00 94.12 98 ALA A CA 1
ATOM 788 C C . ALA A 1 98 ? -5.058 1.647 19.083 1.00 94.12 98 ALA A C 1
ATOM 790 O O . ALA A 1 98 ? -4.900 0.771 19.928 1.00 94.12 98 ALA A O 1
ATOM 791 N N . ALA A 1 99 ? -5.937 1.518 18.084 1.00 92.62 99 ALA A N 1
ATOM 792 C CA . ALA A 1 99 ? -6.752 0.327 17.891 1.00 92.62 99 ALA A CA 1
ATOM 793 C C . ALA A 1 99 ? -5.936 -0.907 17.485 1.00 92.62 99 ALA A C 1
ATOM 795 O O . ALA A 1 99 ? -6.209 -1.991 17.994 1.00 92.62 99 ALA A O 1
ATOM 796 N N . LEU A 1 100 ? -4.937 -0.728 16.617 1.00 92.25 100 LEU A N 1
ATOM 797 C CA . LEU A 1 100 ? -4.004 -1.773 16.183 1.00 92.25 100 LEU A CA 1
ATOM 798 C C . LEU A 1 100 ? -3.028 -2.199 17.288 1.00 92.25 100 LEU A C 1
ATOM 800 O O . LEU A 1 100 ? -2.588 -3.340 17.303 1.00 92.25 100 LEU A O 1
ATOM 804 N N . ALA A 1 101 ? -2.691 -1.290 18.206 1.00 93.12 101 ALA A N 1
ATOM 805 C CA . ALA A 1 101 ? -1.799 -1.570 19.331 1.00 93.12 101 ALA A CA 1
ATOM 806 C C . ALA A 1 101 ? -2.474 -2.356 20.467 1.00 93.12 101 ALA A C 1
ATOM 808 O O . ALA A 1 101 ? -1.788 -2.827 21.376 1.00 93.12 101 ALA A O 1
ATOM 809 N N . ARG A 1 102 ? -3.809 -2.489 20.452 1.00 89.69 102 ARG A N 1
ATOM 810 C CA . ARG A 1 102 ? -4.496 -3.357 21.410 1.00 89.69 102 ARG A CA 1
ATOM 811 C C . ARG A 1 102 ? -4.043 -4.795 21.155 1.00 89.69 102 ARG A C 1
ATOM 813 O O . ARG A 1 102 ? -4.074 -5.218 20.000 1.00 89.69 102 ARG A O 1
ATOM 820 N N . PRO A 1 103 ? -3.667 -5.555 22.199 1.00 80.19 103 PRO A N 1
ATOM 821 C CA . PRO A 1 103 ? -3.467 -6.986 22.053 1.00 80.19 103 PRO A CA 1
ATOM 822 C C . PRO A 1 103 ? -4.696 -7.566 21.365 1.00 80.19 103 PRO A C 1
ATOM 824 O O . PRO A 1 103 ? -5.822 -7.191 21.716 1.00 80.19 103 PRO A O 1
ATOM 827 N N . SER A 1 104 ? -4.493 -8.448 20.386 1.00 67.94 104 SER A N 1
ATOM 828 C CA . SER A 1 104 ? -5.587 -9.274 19.898 1.00 67.94 104 SER A CA 1
ATOM 829 C C . SER A 1 104 ? -6.205 -9.915 21.132 1.00 67.94 104 SER A C 1
ATOM 831 O O . SER A 1 104 ? -5.535 -10.669 21.839 1.00 67.94 104 SER A O 1
ATOM 833 N N . ALA A 1 105 ? -7.447 -9.553 21.454 1.00 59.31 105 ALA A N 1
ATOM 834 C CA . ALA A 1 105 ? -8.225 -10.347 22.381 1.00 59.31 105 ALA A CA 1
ATOM 835 C C . ALA A 1 105 ? -8.328 -11.705 21.695 1.00 59.31 105 ALA A C 1
ATOM 837 O O . ALA A 1 105 ? -9.072 -11.817 20.726 1.00 59.31 105 ALA A O 1
ATOM 838 N N . ASN A 1 106 ? -7.458 -12.643 22.084 1.00 52.03 106 ASN A N 1
ATOM 839 C CA . ASN A 1 106 ? -7.409 -13.991 21.536 1.00 52.03 106 ASN A CA 1
ATOM 840 C C . ASN A 1 106 ? -8.842 -14.513 21.474 1.00 52.03 106 ASN A C 1
ATOM 842 O O . ASN A 1 106 ? -9.467 -14.633 22.532 1.00 52.03 106 ASN A O 1
ATOM 846 N N . PRO A 1 107 ? -9.373 -14.813 20.286 1.00 47.41 107 PRO A N 1
ATOM 847 C CA . PRO A 1 107 ? -10.459 -15.749 20.180 1.00 47.41 107 PRO A CA 1
ATOM 848 C C . PRO A 1 107 ? -9.847 -17.138 19.982 1.00 47.41 107 PRO A C 1
ATOM 850 O O . PRO A 1 107 ? -8.837 -17.299 19.296 1.00 47.41 107 PRO A O 1
ATOM 853 N N . GLU A 1 108 ? -10.436 -18.113 20.657 1.00 37.34 108 GLU A N 1
ATOM 854 C CA . GLU A 1 108 ? -10.287 -19.541 20.367 1.00 37.34 108 GLU A CA 1
ATOM 855 C C . GLU A 1 108 ? -10.430 -19.871 18.872 1.00 37.34 108 GLU A C 1
ATOM 857 O O . GLU A 1 108 ? -11.197 -19.165 18.170 1.00 37.34 108 GLU A O 1
#

Organism: NCBI:txid993516

InterPro domains:
  IPR001207 Transposase, mutator type [PTHR33217] (2-96)

Secondary structure (DSSP, 8-state):
-HHHHTTT-HHHHHHHHHHTTGGGHHHHTT--GGGHHHHTSSHHHHHHHHHHHHHHTT-----TTSTHHHHHHHHHHHHHHTT--PPTTGGGHHHHHHHHTS------

Foldseek 3Di:
DLVVCVVPDPVVSVVCVVCDCVLCVVVVLVFDCQQCVPVVDCCVVVLLVVQLCVQCVVVPDDDPPDCVVVVSSVVSNVVSVVPDDDGGVNVRVVVVVVSVPPPPPDDD

pLDDT: mean 90.53, std 9.22, range [37.34, 96.94]

Sequence (108 aa):
MRAFLEPINAEAYRSLHEAGDDLLALHRLNVPSTLHRSLLSTNAIENSFLNTRRKLGRVTRFRAETDQATRWLSYALLEAEKGFRRISGHSFLPTLIAALARPSANPE